Protein AF-A0A0P9CB38-F1 (afdb_monomer_lite)

Radius of gyration: 16.7 Å; chains: 1; bounding box: 49×26×46 Å

pLDDT: mean 72.48, std 15.86, range [33.25, 92.75]

Structure (mmCIF, N/CA/C/O backbone):
data_AF-A0A0P9CB38-F1
#
_entry.id   AF-A0A0P9CB38-F1
#
loop_
_atom_site.group_PDB
_atom_site.id
_atom_site.type_symbol
_atom_site.label_atom_id
_atom_site.label_alt_id
_atom_site.label_comp_id
_atom_site.label_asym_id
_atom_site.label_entity_id
_atom_site.label_seq_id
_atom_site.pdbx_PDB_ins_code
_atom_site.Cartn_x
_atom_site.Cartn_y
_atom_site.Cartn_z
_atom_site.occupancy
_atom_site.B_iso_or_equiv
_atom_site.auth_seq_id
_atom_site.auth_comp_id
_atom_site.auth_asym_id
_atom_site.auth_atom_id
_atom_site.pdbx_PDB_model_num
ATOM 1 N N . MET A 1 1 ? -15.852 4.712 2.516 1.00 64.75 1 MET A N 1
ATOM 2 C CA . MET A 1 1 ? -15.426 4.107 1.234 1.00 64.75 1 MET A CA 1
ATOM 3 C C . MET A 1 1 ? -14.976 2.666 1.472 1.00 64.75 1 MET A C 1
ATOM 5 O O . MET A 1 1 ? -14.376 2.408 2.510 1.00 64.75 1 MET A O 1
ATOM 9 N N . LYS A 1 2 ? -15.292 1.729 0.566 1.00 77.69 2 LYS A N 1
ATOM 10 C CA . LYS A 1 2 ? -14.732 0.362 0.583 1.00 77.69 2 LYS A CA 1
ATOM 11 C C . LYS A 1 2 ? -13.472 0.331 -0.304 1.00 77.69 2 LYS A C 1
ATOM 13 O O . LYS A 1 2 ? -13.544 0.898 -1.394 1.00 77.69 2 LYS A O 1
ATOM 18 N N . PRO A 1 3 ? -12.348 -0.274 0.127 1.00 80.88 3 PRO A N 1
ATOM 19 C CA . PRO A 1 3 ? -11.151 -0.389 -0.707 1.00 80.88 3 PRO A CA 1
ATOM 20 C C . PRO A 1 3 ? -11.385 -1.346 -1.886 1.00 80.88 3 PRO A C 1
ATOM 22 O O . PRO A 1 3 ? -12.086 -2.350 -1.747 1.00 80.88 3 PRO A O 1
ATOM 25 N N . SER A 1 4 ? -10.782 -1.059 -3.041 1.00 85.31 4 SER A N 1
ATOM 26 C CA . SER A 1 4 ? -10.756 -1.994 -4.171 1.00 85.31 4 SER A CA 1
ATOM 27 C C . SER A 1 4 ? -9.839 -3.185 -3.872 1.00 85.31 4 SER A C 1
ATOM 29 O O . SER A 1 4 ? -8.963 -3.114 -3.006 1.00 85.31 4 SER A O 1
ATOM 31 N N . LYS A 1 5 ? -9.993 -4.290 -4.613 1.00 82.06 5 LYS A N 1
ATOM 32 C CA . LYS A 1 5 ? -9.099 -5.451 -4.458 1.00 82.06 5 LYS A CA 1
ATOM 33 C C . LYS A 1 5 ? -7.628 -5.089 -4.729 1.00 82.06 5 LYS A C 1
ATOM 35 O O . LYS A 1 5 ? -6.753 -5.559 -4.011 1.00 82.06 5 LYS A O 1
ATOM 40 N N . VAL A 1 6 ? -7.367 -4.204 -5.696 1.00 82.38 6 VAL A N 1
ATOM 41 C CA . VAL A 1 6 ? -6.022 -3.670 -5.981 1.00 82.38 6 VAL A CA 1
ATOM 42 C C . VAL A 1 6 ? -5.458 -2.909 -4.781 1.00 82.38 6 VAL A C 1
ATOM 44 O O . VAL A 1 6 ? -4.311 -3.125 -4.400 1.00 82.38 6 VAL A O 1
ATOM 47 N N . GLN A 1 7 ? -6.262 -2.046 -4.154 1.00 86.56 7 GLN A N 1
ATOM 48 C CA . GLN A 1 7 ? -5.835 -1.284 -2.977 1.00 86.56 7 GLN A CA 1
ATOM 49 C C . GLN A 1 7 ? -5.555 -2.211 -1.797 1.00 86.56 7 GLN A C 1
ATOM 51 O O . GLN A 1 7 ? -4.521 -2.075 -1.154 1.00 86.56 7 GLN A O 1
ATOM 56 N N . LEU A 1 8 ? -6.423 -3.198 -1.551 1.00 86.94 8 LEU A N 1
ATOM 57 C CA . LEU A 1 8 ? -6.186 -4.216 -0.529 1.00 86.94 8 LEU A CA 1
ATOM 58 C C . LEU A 1 8 ? -4.874 -4.960 -0.783 1.00 86.94 8 LEU A C 1
ATOM 60 O O . LEU A 1 8 ? -4.065 -5.088 0.130 1.00 86.94 8 LEU A O 1
ATOM 64 N N . GLN A 1 9 ? -4.612 -5.390 -2.017 1.00 84.69 9 GLN A N 1
ATOM 65 C CA . GLN A 1 9 ? -3.362 -6.068 -2.346 1.00 84.69 9 GLN A CA 1
ATOM 66 C C . GLN A 1 9 ? -2.131 -5.176 -2.186 1.00 84.69 9 GLN A C 1
ATOM 68 O O . GLN A 1 9 ? -1.099 -5.654 -1.716 1.00 84.69 9 GLN A O 1
ATOM 73 N N . LEU A 1 10 ? -2.226 -3.889 -2.523 1.00 88.50 10 LEU A N 1
ATOM 74 C CA . LEU A 1 10 ? -1.160 -2.936 -2.235 1.00 88.50 10 LEU A CA 1
ATOM 75 C C . LEU A 1 10 ? -0.901 -2.848 -0.723 1.00 88.50 10 LEU A C 1
ATOM 77 O O . LEU A 1 10 ? 0.253 -2.933 -0.312 1.00 88.50 10 LEU A O 1
ATOM 81 N N . LEU A 1 11 ? -1.946 -2.756 0.108 1.00 89.38 11 LEU A N 1
ATOM 82 C CA . LEU A 1 11 ? -1.800 -2.739 1.570 1.00 89.38 11 LEU A CA 1
ATOM 83 C C . LEU A 1 11 ? -1.122 -4.014 2.095 1.00 89.38 11 LEU A C 1
ATOM 85 O O . LEU A 1 11 ? -0.237 -3.932 2.946 1.00 89.38 11 LEU A O 1
ATOM 89 N N . TRP A 1 12 ? -1.473 -5.180 1.549 1.00 88.06 12 TRP A N 1
ATOM 90 C CA . TRP A 1 12 ? -0.811 -6.446 1.877 1.00 88.06 12 TRP A CA 1
ATOM 91 C C . TRP A 1 12 ? 0.665 -6.456 1.471 1.00 88.06 12 TRP A C 1
ATOM 93 O O . TRP A 1 12 ? 1.513 -6.854 2.269 1.00 88.06 12 TRP A O 1
ATOM 103 N N . LYS A 1 13 ? 1.000 -5.982 0.263 1.00 87.88 13 LYS A N 1
ATOM 104 C CA . LYS A 1 13 ? 2.396 -5.886 -0.192 1.00 87.88 13 LYS A CA 1
ATOM 105 C C . LYS A 1 13 ? 3.217 -4.933 0.678 1.00 87.88 13 LYS A C 1
ATOM 107 O O . LYS A 1 13 ? 4.359 -5.251 0.997 1.00 87.88 13 LYS A O 1
ATOM 112 N N . VAL A 1 14 ? 2.642 -3.796 1.076 1.00 88.56 14 VAL A N 1
ATOM 113 C CA . VAL A 1 14 ? 3.288 -2.854 2.001 1.00 88.56 14 VAL A CA 1
ATOM 114 C C . VAL A 1 14 ? 3.523 -3.519 3.356 1.00 88.56 14 VAL A C 1
ATOM 116 O O . VAL A 1 14 ? 4.650 -3.503 3.834 1.00 88.56 14 VAL A O 1
ATOM 119 N N . SER A 1 15 ? 2.515 -4.195 3.919 1.00 87.06 15 SER A N 1
ATOM 120 C CA . SER A 1 15 ? 2.646 -4.933 5.185 1.00 87.06 15 SER A CA 1
ATOM 121 C C . SER A 1 15 ? 3.756 -5.989 5.149 1.00 87.06 15 SER A C 1
ATOM 123 O O . SER A 1 15 ? 4.537 -6.098 6.092 1.00 87.06 15 SER A O 1
ATOM 125 N N . ALA A 1 16 ? 3.851 -6.743 4.050 1.00 83.19 16 ALA A N 1
ATOM 126 C CA . ALA A 1 16 ? 4.855 -7.789 3.871 1.00 83.19 16 ALA A CA 1
ATOM 127 C C . ALA A 1 16 ? 6.285 -7.240 3.710 1.00 83.19 16 ALA A C 1
ATOM 129 O O . ALA A 1 16 ? 7.248 -7.939 4.016 1.00 83.19 16 ALA A O 1
ATOM 130 N N . ARG A 1 17 ? 6.438 -5.997 3.233 1.00 79.31 17 ARG A N 1
ATOM 131 C CA . ARG A 1 17 ? 7.740 -5.330 3.056 1.00 79.31 17 ARG A CA 1
ATOM 132 C C . ARG A 1 17 ? 8.259 -4.634 4.315 1.00 79.31 17 ARG A C 1
ATOM 134 O O . ARG A 1 17 ? 9.391 -4.156 4.301 1.00 79.31 17 ARG A O 1
ATOM 141 N N . GLY A 1 18 ? 7.466 -4.591 5.379 1.00 71.81 18 GLY A N 1
ATOM 142 C CA . GLY A 1 18 ? 7.847 -4.031 6.669 1.00 71.81 18 GLY A CA 1
ATOM 143 C C . GLY A 1 18 ? 6.679 -3.320 7.340 1.00 71.81 18 GLY A C 1
ATOM 144 O O . GLY A 1 18 ? 5.730 -2.872 6.698 1.00 71.81 18 GLY A O 1
ATOM 145 N N . ASN A 1 19 ? 6.738 -3.223 8.660 1.00 68.44 19 ASN A N 1
ATOM 146 C CA . ASN A 1 19 ? 5.717 -2.572 9.477 1.00 68.44 19 ASN A CA 1
ATOM 147 C C . ASN A 1 19 ? 6.399 -1.784 10.601 1.00 68.44 19 ASN A C 1
ATOM 149 O O . ASN A 1 19 ? 7.610 -1.605 10.596 1.00 68.44 19 ASN A O 1
ATOM 153 N N . THR A 1 20 ? 5.651 -1.286 11.575 1.00 58.44 20 THR A N 1
ATOM 154 C CA . THR A 1 20 ? 6.211 -0.550 12.720 1.00 58.44 20 THR A CA 1
ATOM 155 C C . THR A 1 20 ? 7.215 -1.375 13.537 1.00 58.44 20 THR A C 1
ATOM 157 O O . THR A 1 20 ? 8.057 -0.804 14.220 1.00 58.44 20 THR A O 1
ATOM 160 N N . SER A 1 21 ? 7.148 -2.706 13.453 1.00 56.72 21 SER A N 1
ATOM 161 C CA . SER A 1 21 ? 7.992 -3.655 14.186 1.00 56.72 21 SER A CA 1
ATOM 162 C C . SER A 1 21 ? 9.095 -4.298 13.330 1.00 56.72 21 SER A C 1
ATOM 164 O O . SER A 1 21 ? 9.927 -5.012 13.877 1.00 56.72 21 SER A O 1
ATOM 166 N N . ASN A 1 22 ? 9.121 -4.062 12.012 1.00 63.00 22 ASN A N 1
ATOM 167 C CA . ASN A 1 22 ? 10.063 -4.660 11.060 1.00 63.00 22 ASN A CA 1
ATOM 168 C C . ASN A 1 22 ? 10.682 -3.581 10.159 1.00 63.00 22 ASN A C 1
ATOM 170 O O . ASN A 1 22 ? 9.984 -2.648 9.764 1.00 63.00 22 ASN A O 1
ATOM 174 N N . PRO A 1 23 ? 11.955 -3.710 9.751 1.00 69.50 23 PRO A N 1
ATOM 175 C CA . PRO A 1 23 ? 12.577 -2.741 8.855 1.00 69.50 23 PRO A CA 1
ATOM 176 C C . PRO A 1 23 ? 11.773 -2.602 7.554 1.00 69.50 23 PRO A C 1
ATOM 178 O O . PRO A 1 23 ? 11.470 -3.593 6.887 1.00 69.50 23 PRO A O 1
ATOM 181 N N . VAL A 1 24 ? 11.410 -1.362 7.212 1.00 77.19 24 VAL A N 1
ATOM 182 C CA . VAL A 1 24 ? 10.671 -1.042 5.984 1.00 77.19 24 VAL A CA 1
ATOM 183 C C . VAL A 1 24 ? 11.633 -1.110 4.807 1.00 77.19 24 VAL A C 1
ATOM 185 O O . VAL A 1 24 ? 12.636 -0.398 4.790 1.00 77.19 24 VAL A O 1
ATOM 188 N N . ARG A 1 25 ? 11.336 -1.972 3.832 1.00 79.25 25 ARG A N 1
ATOM 189 C CA . ARG A 1 25 ? 12.164 -2.129 2.633 1.00 79.25 25 ARG A CA 1
ATOM 190 C C . ARG A 1 25 ? 11.810 -1.100 1.552 1.00 79.25 25 ARG A C 1
ATOM 192 O O . ARG A 1 25 ? 10.616 -0.884 1.307 1.00 79.25 25 ARG A O 1
ATOM 199 N N . PRO A 1 26 ? 12.816 -0.543 0.856 1.00 83.00 26 PRO A N 1
ATOM 200 C CA . PRO A 1 26 ? 12.595 0.412 -0.219 1.00 83.00 26 PRO A CA 1
ATOM 201 C C . PRO A 1 26 ? 11.894 -0.232 -1.411 1.00 83.00 26 PRO A C 1
ATOM 203 O O . PRO A 1 26 ? 12.044 -1.427 -1.692 1.00 83.00 26 PRO A O 1
ATOM 206 N N . TRP A 1 27 ? 11.092 0.566 -2.108 1.00 84.56 27 TRP A N 1
ATOM 207 C CA . TRP A 1 27 ? 10.441 0.186 -3.355 1.00 84.56 27 TRP A CA 1
ATOM 208 C C . TRP A 1 27 ? 11.265 0.654 -4.547 1.00 84.56 27 TRP A C 1
ATOM 210 O O . TRP A 1 27 ? 11.796 1.764 -4.550 1.00 84.56 27 TRP A O 1
ATOM 220 N N . SER A 1 28 ? 11.349 -0.183 -5.582 1.00 82.56 28 SER A N 1
ATOM 221 C CA . SER A 1 28 ? 11.968 0.247 -6.835 1.00 82.56 28 SER A CA 1
ATOM 222 C C . SER A 1 28 ? 11.106 1.315 -7.516 1.00 82.56 28 SER A C 1
ATOM 224 O O . SER A 1 28 ? 9.875 1.285 -7.427 1.00 82.56 28 SER A O 1
ATOM 226 N N . GLN A 1 29 ? 11.740 2.230 -8.253 1.00 79.38 29 GLN A N 1
ATOM 227 C CA . GLN A 1 29 ? 11.022 3.265 -9.006 1.00 79.38 29 GLN A CA 1
ATOM 228 C C . GLN A 1 29 ? 9.996 2.662 -9.975 1.00 79.38 29 GLN A C 1
ATOM 230 O O . GLN A 1 29 ? 8.863 3.127 -10.040 1.00 79.38 29 GLN A O 1
ATOM 235 N N . SER A 1 30 ? 10.323 1.553 -10.645 1.00 81.31 30 SER A N 1
ATOM 236 C CA . SER A 1 30 ? 9.382 0.858 -11.533 1.00 81.31 30 SER A CA 1
ATOM 237 C C . SER A 1 30 ? 8.139 0.333 -10.805 1.00 81.31 30 SER A C 1
ATOM 239 O O . SER A 1 30 ? 7.036 0.391 -11.350 1.00 81.31 30 SER A O 1
ATOM 241 N N . GLU A 1 31 ? 8.278 -0.174 -9.576 1.00 81.75 31 GLU A N 1
ATOM 242 C CA . GLU A 1 31 ? 7.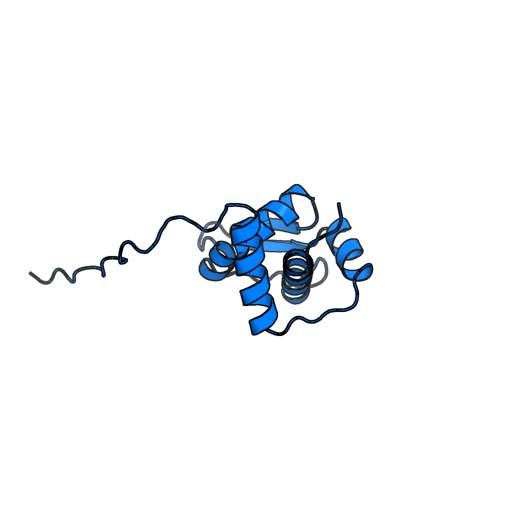130 -0.603 -8.772 1.00 81.75 31 GLU A CA 1
ATOM 243 C C . GLU A 1 31 ? 6.267 0.586 -8.348 1.00 81.75 31 GLU A C 1
ATOM 245 O O . GLU A 1 31 ? 5.040 0.534 -8.486 1.00 81.75 31 GLU A O 1
ATOM 250 N N . LEU A 1 32 ? 6.903 1.665 -7.881 1.00 83.12 32 LEU A N 1
ATOM 251 C CA . LEU A 1 32 ? 6.222 2.900 -7.498 1.00 83.12 32 LEU A CA 1
ATOM 252 C C . LEU A 1 32 ? 5.450 3.494 -8.678 1.00 83.12 32 LEU A C 1
ATOM 254 O O . LEU A 1 32 ? 4.287 3.851 -8.508 1.00 83.12 32 LEU A O 1
ATOM 258 N N . SER A 1 33 ? 6.033 3.529 -9.879 1.00 81.62 33 SER A N 1
ATOM 259 C CA . SER A 1 33 ? 5.360 4.014 -11.090 1.00 81.62 33 SER A CA 1
ATOM 260 C C . SER A 1 33 ? 4.144 3.161 -11.453 1.00 81.62 33 SER A C 1
ATOM 262 O O . SER A 1 33 ? 3.053 3.710 -11.627 1.00 81.62 33 SER A O 1
ATOM 264 N N . ARG A 1 34 ? 4.286 1.824 -11.490 1.00 80.56 34 ARG A N 1
ATOM 265 C CA . ARG A 1 34 ? 3.187 0.897 -11.840 1.00 80.56 34 ARG A CA 1
ATOM 266 C C . ARG A 1 34 ? 1.997 0.993 -10.887 1.00 80.56 34 ARG A C 1
ATOM 268 O O . ARG A 1 34 ? 0.862 0.781 -11.296 1.00 80.56 34 ARG A O 1
ATOM 275 N N . MET A 1 35 ? 2.238 1.299 -9.612 1.00 84.75 35 MET A N 1
ATOM 276 C CA . MET A 1 35 ? 1.187 1.371 -8.588 1.00 84.75 35 MET A CA 1
ATOM 277 C C . MET A 1 35 ? 0.895 2.800 -8.124 1.00 84.75 35 MET A C 1
ATOM 279 O O . MET A 1 35 ? 0.115 2.977 -7.189 1.00 84.75 35 MET A O 1
ATOM 283 N N . SER A 1 36 ? 1.475 3.809 -8.778 1.00 85.00 36 SER A N 1
ATOM 284 C CA . SER A 1 36 ? 1.489 5.219 -8.355 1.00 85.00 36 SER A CA 1
ATOM 285 C C . SER A 1 36 ? 0.111 5.739 -7.957 1.00 85.00 36 SER A C 1
ATOM 287 O O . SER A 1 36 ? -0.043 6.377 -6.916 1.00 85.00 36 SER A O 1
ATOM 289 N N . ARG A 1 37 ? -0.916 5.386 -8.730 1.00 83.88 37 ARG A N 1
ATOM 290 C CA . ARG A 1 37 ? -2.303 5.808 -8.496 1.00 83.88 37 ARG A CA 1
ATOM 291 C C . ARG A 1 37 ? -2.954 5.105 -7.316 1.00 83.88 37 ARG A C 1
ATOM 293 O O . ARG A 1 37 ? -3.613 5.745 -6.504 1.00 83.88 37 ARG A O 1
ATOM 300 N N . SER A 1 38 ? -2.733 3.801 -7.181 1.00 86.56 38 SER A N 1
ATOM 301 C CA . SER A 1 38 ? -3.212 3.046 -6.020 1.00 86.56 38 SER A CA 1
ATOM 302 C C . SER A 1 38 ? -2.520 3.516 -4.744 1.00 86.56 38 SER A C 1
ATOM 304 O O . SER A 1 38 ? -3.177 3.657 -3.716 1.00 86.56 38 SER A O 1
ATOM 306 N N . ILE A 1 39 ? -1.226 3.845 -4.825 1.00 88.81 39 ILE A N 1
ATOM 307 C CA . ILE A 1 39 ? -0.481 4.464 -3.728 1.00 88.81 39 ILE A CA 1
ATOM 308 C C . ILE A 1 39 ? -1.083 5.833 -3.402 1.00 88.81 39 ILE A C 1
ATOM 310 O O . ILE A 1 39 ? -1.373 6.088 -2.239 1.00 88.81 39 ILE A O 1
ATOM 314 N N . ALA A 1 40 ? -1.342 6.688 -4.395 1.00 87.75 40 ALA A N 1
ATOM 315 C CA . ALA A 1 40 ? -1.947 8.002 -4.175 1.00 87.75 40 ALA A CA 1
ATOM 316 C C . ALA A 1 40 ? -3.312 7.908 -3.474 1.00 87.75 40 ALA A C 1
ATOM 318 O O . ALA A 1 40 ? -3.556 8.640 -2.516 1.00 87.75 40 ALA A O 1
ATOM 319 N N . VAL A 1 41 ? -4.175 6.971 -3.884 1.00 88.94 41 VAL A N 1
ATOM 320 C CA . VAL A 1 41 ? -5.456 6.739 -3.202 1.00 88.94 41 VAL A CA 1
ATOM 321 C C . VAL A 1 41 ? -5.231 6.246 -1.775 1.00 88.94 41 VAL A C 1
ATOM 323 O O . VAL A 1 41 ? -5.798 6.815 -0.849 1.00 88.94 41 VAL A O 1
ATOM 326 N N . CYS A 1 42 ? -4.380 5.242 -1.560 1.00 89.06 42 CYS A N 1
ATOM 327 C CA . CYS A 1 42 ? -4.121 4.727 -0.215 1.00 89.06 42 CYS A CA 1
ATOM 328 C C . CYS A 1 42 ? -3.482 5.769 0.720 1.00 89.06 42 CYS A C 1
ATOM 330 O O . CYS A 1 42 ? -3.767 5.751 1.916 1.00 89.06 42 CYS A O 1
ATOM 332 N N . VAL A 1 43 ? -2.655 6.679 0.197 1.00 90.81 43 VAL A N 1
ATOM 333 C CA . VAL A 1 43 ? -2.080 7.805 0.950 1.00 90.81 43 VAL A CA 1
ATOM 334 C C . VAL A 1 43 ? -3.157 8.835 1.279 1.00 90.81 43 VAL A C 1
ATOM 336 O O . VAL A 1 43 ? -3.306 9.208 2.438 1.00 90.81 43 VAL A O 1
ATOM 339 N N . ARG A 1 44 ? -3.975 9.236 0.297 1.00 89.50 44 ARG A N 1
ATOM 340 C CA . ARG A 1 44 ? -5.087 10.180 0.501 1.00 89.50 44 ARG A CA 1
ATOM 341 C C . ARG A 1 44 ? -6.099 9.668 1.526 1.00 89.50 44 ARG A C 1
ATOM 343 O O . ARG A 1 44 ? -6.579 10.427 2.358 1.00 89.50 44 ARG A O 1
ATOM 350 N N . GLU A 1 45 ? -6.401 8.372 1.495 1.00 89.50 45 GLU A N 1
ATOM 351 C CA . GLU A 1 45 ? -7.290 7.725 2.465 1.00 89.50 45 GLU A CA 1
ATOM 352 C C . GLU A 1 45 ? -6.619 7.486 3.834 1.00 89.50 45 GLU A C 1
ATOM 354 O O . GLU A 1 45 ? -7.276 7.024 4.777 1.00 89.50 45 GLU A O 1
ATOM 359 N N . GLY A 1 46 ? -5.325 7.791 3.971 1.00 91.88 46 GLY A N 1
ATOM 360 C CA . GLY A 1 46 ? -4.553 7.645 5.202 1.00 91.88 46 GLY A CA 1
ATOM 361 C C . GLY A 1 46 ? -4.301 6.193 5.601 1.00 91.88 46 GLY A C 1
ATOM 362 O O . GLY A 1 46 ? -4.214 5.897 6.791 1.00 91.88 46 GLY A O 1
ATOM 363 N N . TRP A 1 47 ? -4.259 5.262 4.646 1.00 92.75 47 TRP A N 1
ATOM 364 C CA . TRP A 1 47 ? -3.948 3.846 4.885 1.00 92.75 47 TRP A CA 1
ATOM 365 C C . TRP A 1 47 ? -2.448 3.549 4.794 1.00 92.75 47 TRP A C 1
ATOM 367 O O . TRP A 1 47 ? -1.970 2.634 5.462 1.00 92.75 47 TRP A O 1
ATOM 377 N N . ILE A 1 48 ? -1.719 4.318 3.984 1.00 92.12 48 ILE A N 1
ATOM 378 C CA . ILE A 1 48 ? -0.265 4.233 3.811 1.00 92.12 48 ILE A CA 1
ATOM 379 C C . ILE A 1 48 ? 0.346 5.618 4.037 1.00 92.12 48 ILE A C 1
ATOM 381 O O . ILE A 1 48 ? -0.264 6.623 3.681 1.00 92.12 48 ILE A O 1
ATOM 385 N N . GLU A 1 49 ? 1.561 5.656 4.570 1.00 90.25 49 GLU A N 1
ATOM 386 C CA . GLU A 1 49 ? 2.439 6.827 4.588 1.00 90.25 49 GLU A CA 1
ATOM 387 C C . GLU A 1 49 ? 3.714 6.572 3.763 1.00 90.25 49 GLU A C 1
ATOM 389 O O . GLU A 1 49 ? 4.190 5.434 3.673 1.00 90.25 49 GLU A O 1
ATOM 394 N N . ARG A 1 50 ? 4.240 7.632 3.135 1.00 88.06 50 ARG A N 1
ATOM 395 C CA . ARG A 1 50 ? 5.511 7.618 2.393 1.00 88.06 50 ARG A CA 1
ATOM 396 C C . ARG A 1 50 ? 6.632 8.048 3.338 1.00 88.06 50 ARG A C 1
ATOM 398 O O . ARG A 1 50 ? 6.501 9.061 4.018 1.00 88.06 50 ARG A O 1
ATOM 405 N N . ILE A 1 51 ? 7.709 7.275 3.384 1.00 84.38 51 ILE A N 1
ATOM 406 C CA . ILE A 1 51 ? 8.888 7.511 4.219 1.00 84.38 51 ILE A CA 1
ATOM 407 C C . ILE A 1 51 ? 10.080 7.688 3.281 1.00 84.38 51 ILE A C 1
ATOM 409 O O . ILE A 1 51 ? 10.400 6.790 2.504 1.00 84.38 51 ILE A O 1
ATOM 413 N N . GLU A 1 52 ? 10.749 8.833 3.360 1.00 69.56 52 GLU A N 1
ATOM 414 C CA . GLU A 1 52 ? 12.002 9.061 2.639 1.00 69.56 52 GLU A CA 1
ATOM 415 C C . GLU A 1 52 ? 13.153 8.399 3.404 1.00 69.56 52 GLU A C 1
ATOM 417 O O . GLU A 1 52 ? 13.400 8.746 4.560 1.00 69.56 52 GLU A O 1
ATOM 422 N N . THR A 1 53 ? 13.853 7.433 2.797 1.00 63.03 53 THR A N 1
ATOM 423 C CA . THR A 1 53 ? 14.898 6.675 3.514 1.00 63.03 53 THR A CA 1
ATOM 424 C C . THR A 1 53 ? 16.326 7.158 3.308 1.00 63.03 53 THR A C 1
ATOM 426 O O . THR A 1 53 ? 17.185 6.785 4.096 1.00 63.03 53 THR A O 1
ATOM 429 N N . SER A 1 54 ? 16.610 8.022 2.334 1.00 57.28 54 SER A N 1
ATOM 430 C CA . SER A 1 54 ? 17.862 8.793 2.249 1.00 57.28 54 SER A CA 1
ATOM 431 C C . SER A 1 54 ? 17.855 9.649 0.984 1.00 57.28 54 SER A C 1
ATOM 433 O O . SER A 1 54 ? 17.451 9.188 -0.085 1.00 57.28 54 SER A O 1
ATOM 435 N N . LYS A 1 55 ? 18.384 10.876 1.075 1.00 54.88 55 LYS A N 1
ATOM 436 C CA . LYS A 1 55 ? 18.548 11.790 -0.070 1.00 54.88 55 LYS A CA 1
ATOM 437 C C . LYS A 1 55 ? 19.459 11.228 -1.170 1.00 54.88 55 LYS A C 1
ATOM 439 O O . LYS A 1 55 ? 19.348 11.660 -2.313 1.00 54.88 55 LYS A O 1
ATOM 444 N N . ALA A 1 56 ? 20.346 10.285 -0.842 1.00 55.78 56 ALA A N 1
ATOM 445 C CA . ALA A 1 56 ? 21.394 9.816 -1.748 1.00 55.78 56 ALA A CA 1
ATOM 446 C C . ALA A 1 56 ? 20.895 8.855 -2.842 1.00 55.78 56 ALA A C 1
ATOM 448 O O . ALA A 1 56 ? 21.459 8.840 -3.932 1.00 55.78 56 ALA A O 1
ATOM 449 N N . HIS A 1 57 ? 19.834 8.081 -2.583 1.00 54.34 57 HIS A N 1
ATOM 450 C CA . HIS A 1 57 ? 19.415 6.999 -3.487 1.00 54.34 57 HIS A CA 1
ATOM 451 C C . HIS A 1 57 ? 17.980 7.123 -4.019 1.00 54.34 57 HIS A C 1
ATOM 453 O O . HIS A 1 57 ? 17.548 6.265 -4.783 1.00 54.34 57 HIS A O 1
ATOM 459 N N . LYS A 1 58 ? 17.247 8.203 -3.681 1.00 60.41 58 LYS A N 1
ATOM 460 C CA . LYS A 1 58 ? 15.824 8.397 -4.055 1.00 60.41 58 LYS A CA 1
ATOM 461 C C . LYS A 1 58 ? 14.981 7.135 -3.821 1.00 60.41 58 LYS A C 1
ATOM 463 O O . LYS A 1 58 ? 14.096 6.796 -4.612 1.00 60.41 58 LYS A O 1
ATOM 468 N N . GLU A 1 59 ? 15.298 6.419 -2.751 1.00 68.19 59 GLU A N 1
ATOM 469 C CA . GLU A 1 59 ? 14.567 5.231 -2.354 1.00 68.19 59 GLU A CA 1
ATOM 470 C C . GLU A 1 59 ? 13.347 5.666 -1.555 1.00 68.19 59 GLU A C 1
ATOM 472 O O . GLU A 1 59 ? 13.458 6.408 -0.576 1.00 68.19 59 GLU A O 1
ATOM 477 N N . GLU A 1 60 ? 12.175 5.231 -2.011 1.00 77.38 60 GLU A N 1
ATOM 478 C CA . GLU A 1 60 ? 10.922 5.524 -1.337 1.00 77.38 60 GLU A CA 1
ATOM 479 C C . GLU A 1 60 ? 10.439 4.289 -0.584 1.00 77.38 60 GLU A C 1
ATOM 481 O O . GLU A 1 60 ? 10.282 3.199 -1.148 1.00 77.38 60 GLU A O 1
ATOM 486 N N . CYS A 1 61 ? 10.179 4.466 0.704 1.00 85.50 61 CYS A N 1
ATOM 487 C CA . CYS A 1 61 ? 9.595 3.445 1.551 1.00 85.50 61 CYS A CA 1
ATOM 488 C C . CYS A 1 61 ? 8.114 3.738 1.773 1.00 85.50 61 CYS A C 1
ATOM 490 O O . CYS A 1 61 ? 7.707 4.878 1.976 1.00 85.50 61 CYS A O 1
ATOM 492 N N . LEU A 1 62 ? 7.296 2.689 1.781 1.00 88.75 62 LEU A N 1
ATOM 493 C CA . LEU A 1 62 ? 5.879 2.783 2.121 1.00 88.75 62 LEU A CA 1
ATOM 494 C C . LEU A 1 62 ? 5.646 2.036 3.428 1.00 88.75 62 LEU A C 1
ATOM 496 O O . LEU A 1 62 ? 6.141 0.919 3.586 1.00 88.75 62 LEU A O 1
ATOM 500 N N . ARG A 1 63 ? 4.862 2.617 4.336 1.00 89.00 63 ARG A N 1
ATOM 501 C CA . ARG A 1 63 ? 4.463 1.975 5.595 1.00 89.00 63 ARG A CA 1
ATOM 502 C C . ARG A 1 63 ? 2.952 2.038 5.775 1.00 89.00 63 ARG A C 1
ATOM 504 O O . ARG A 1 63 ? 2.312 3.005 5.376 1.00 89.00 63 ARG A O 1
ATOM 511 N N . LEU A 1 64 ? 2.371 0.999 6.376 1.00 89.75 64 LEU A N 1
ATOM 512 C CA . LEU A 1 64 ? 0.974 1.043 6.803 1.00 89.75 64 LEU A CA 1
ATOM 513 C C . LEU A 1 64 ? 0.801 1.966 8.008 1.00 89.75 64 LEU A C 1
ATOM 515 O O . LEU A 1 64 ? 1.545 1.879 8.979 1.00 89.75 64 LEU A O 1
ATOM 519 N N . THR A 1 65 ? -0.249 2.778 7.985 1.00 90.06 65 THR A N 1
ATOM 520 C CA . THR A 1 65 ? -0.723 3.461 9.193 1.00 90.06 65 THR A CA 1
ATOM 521 C C . THR A 1 65 ? -1.551 2.496 10.049 1.00 90.06 65 THR A C 1
ATOM 523 O O . THR A 1 65 ? -2.038 1.469 9.563 1.00 90.06 65 THR A O 1
ATOM 526 N N . THR A 1 66 ? -1.866 2.874 11.291 1.00 89.25 66 THR A N 1
ATOM 527 C CA . THR A 1 66 ? -2.833 2.147 12.140 1.00 89.25 66 THR A CA 1
ATOM 528 C C . THR A 1 66 ? -4.180 1.920 11.437 1.00 89.25 66 THR A C 1
ATOM 530 O O . THR A 1 66 ? -4.858 0.912 11.653 1.00 89.25 66 THR A O 1
ATOM 533 N N . LYS A 1 67 ? -4.598 2.856 10.573 1.00 90.25 67 LYS A N 1
ATOM 534 C CA . LYS A 1 67 ? -5.827 2.736 9.778 1.00 90.25 67 LYS A CA 1
ATOM 535 C C . LYS A 1 67 ? -5.670 1.693 8.667 1.00 90.25 67 LYS A C 1
ATOM 537 O O . LYS A 1 67 ? -6.593 0.906 8.461 1.00 90.25 67 LYS A O 1
ATOM 542 N N . GLY A 1 68 ? -4.518 1.658 7.994 1.00 90.25 68 GLY A N 1
ATOM 543 C CA . GLY A 1 68 ? -4.182 0.643 6.991 1.00 90.25 68 GLY A CA 1
ATOM 544 C C . GLY A 1 68 ? -4.120 -0.769 7.572 1.00 90.25 68 GLY A C 1
ATOM 545 O O . GLY A 1 68 ? -4.702 -1.691 7.004 1.00 90.25 68 GLY A O 1
ATOM 546 N N . GLU A 1 69 ? -3.526 -0.931 8.755 1.00 87.94 69 GLU A N 1
ATOM 547 C CA . GLU A 1 69 ? -3.491 -2.217 9.466 1.00 87.94 69 GLU A CA 1
ATOM 548 C C . GLU A 1 69 ? -4.892 -2.725 9.830 1.00 87.94 69 GLU A C 1
ATOM 550 O O . GLU A 1 69 ? -5.226 -3.895 9.630 1.00 87.94 69 GLU A O 1
ATOM 555 N N . LYS A 1 70 ? -5.764 -1.840 10.328 1.00 88.56 70 LYS A N 1
ATOM 556 C CA . LYS A 1 70 ? -7.172 -2.189 10.571 1.00 88.56 70 LYS A CA 1
ATOM 557 C C . LYS A 1 70 ? -7.891 -2.561 9.275 1.00 88.56 70 LYS A C 1
ATOM 559 O O . LYS A 1 70 ? -8.787 -3.402 9.309 1.00 88.56 70 LYS A O 1
ATOM 564 N N . MET A 1 71 ? -7.514 -1.953 8.150 1.00 87.88 71 MET A N 1
ATOM 565 C CA . MET A 1 71 ? -8.111 -2.250 6.851 1.00 87.88 71 MET A CA 1
ATOM 566 C C . MET A 1 71 ? -7.788 -3.678 6.406 1.00 87.88 71 MET A C 1
ATOM 568 O O . MET A 1 71 ? -8.713 -4.427 6.118 1.00 87.88 71 MET A O 1
ATOM 572 N N . ILE A 1 72 ? -6.522 -4.101 6.435 1.00 84.56 72 ILE A N 1
ATOM 573 C CA . ILE A 1 72 ? -6.148 -5.475 6.049 1.00 84.56 72 ILE A CA 1
ATOM 574 C C . ILE A 1 72 ? -6.785 -6.532 6.967 1.00 84.56 72 ILE A C 1
ATOM 576 O O . ILE A 1 72 ? -7.268 -7.551 6.483 1.00 84.56 72 ILE A O 1
ATOM 580 N N . ARG A 1 73 ? -6.913 -6.259 8.276 1.00 83.12 73 ARG A N 1
ATOM 581 C CA . ARG A 1 73 ? -7.577 -7.172 9.228 1.00 83.12 73 ARG A CA 1
ATOM 582 C C . ARG A 1 73 ? -9.076 -7.341 8.959 1.00 83.12 73 ARG A C 1
ATOM 584 O O . ARG A 1 73 ? -9.628 -8.394 9.253 1.00 83.12 73 ARG A O 1
ATOM 591 N N . ARG A 1 74 ? -9.741 -6.314 8.415 1.00 83.75 74 ARG A N 1
ATOM 592 C CA . ARG A 1 74 ? -11.170 -6.360 8.046 1.00 83.75 74 ARG A CA 1
ATOM 593 C C . ARG A 1 74 ? -11.435 -7.120 6.746 1.00 83.75 74 ARG A C 1
ATOM 595 O O . ARG A 1 74 ? -12.573 -7.514 6.515 1.00 83.75 74 ARG A O 1
ATOM 602 N N . TYR A 1 75 ? -10.411 -7.323 5.918 1.00 82.00 75 TYR A N 1
ATOM 603 C CA . TYR A 1 75 ? -10.496 -8.047 4.648 1.00 82.00 75 TYR A CA 1
ATOM 604 C C . TYR A 1 75 ? -9.411 -9.137 4.596 1.00 82.00 75 TYR A C 1
ATOM 606 O O . TYR A 1 75 ? -8.494 -9.041 3.778 1.00 82.00 75 TYR A O 1
ATOM 614 N N . PRO A 1 76 ? -9.494 -10.154 5.483 1.00 65.56 76 PRO A N 1
ATOM 615 C CA . PRO A 1 76 ? -8.428 -11.134 5.704 1.00 65.56 76 PRO A CA 1
ATOM 616 C C . PRO A 1 76 ? -8.188 -12.064 4.512 1.00 65.56 76 PRO A C 1
ATOM 6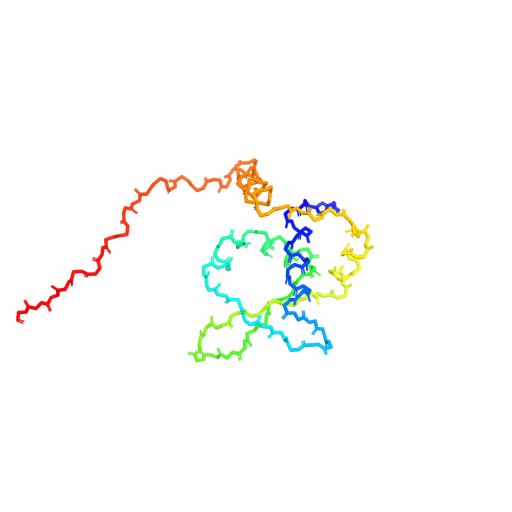18 O O . PRO A 1 76 ? -7.154 -12.724 4.469 1.00 65.56 76 PRO A O 1
ATOM 621 N N . ASP A 1 77 ? -9.114 -12.112 3.549 1.00 66.12 77 ASP A N 1
ATOM 622 C CA . ASP A 1 77 ? -9.052 -13.079 2.464 1.00 66.12 77 ASP A CA 1
ATOM 623 C C . ASP A 1 77 ? -9.370 -12.485 1.088 1.00 66.12 77 ASP A C 1
ATOM 625 O O . ASP A 1 77 ? -10.396 -11.820 0.894 1.00 66.12 77 ASP A O 1
ATOM 629 N N . ARG A 1 78 ? -8.431 -12.748 0.170 1.00 56.41 78 ARG A N 1
ATOM 630 C CA . ARG A 1 78 ? -8.477 -12.798 -1.304 1.00 56.41 78 ARG A CA 1
ATOM 631 C C . ARG A 1 78 ? -7.058 -12.563 -1.817 1.00 56.41 78 ARG A C 1
ATOM 633 O O . ARG A 1 78 ? -6.732 -11.488 -2.323 1.00 56.41 78 ARG A O 1
ATOM 640 N N . ARG A 1 79 ? -6.195 -13.572 -1.657 1.00 60.28 79 ARG A N 1
ATOM 641 C CA . ARG A 1 79 ? -4.931 -13.625 -2.401 1.00 60.28 79 ARG A CA 1
ATOM 642 C C . ARG A 1 79 ? -5.282 -13.624 -3.885 1.00 60.28 79 ARG A C 1
ATOM 644 O O . ARG A 1 79 ? -5.827 -14.598 -4.384 1.00 60.28 79 ARG A O 1
ATOM 651 N N . LEU A 1 80 ? -5.015 -12.517 -4.561 1.00 56.06 80 LEU A N 1
ATOM 652 C CA . LEU A 1 80 ? -5.045 -12.475 -6.014 1.00 56.06 80 LEU A CA 1
ATOM 653 C C . LEU A 1 80 ? -3.765 -13.136 -6.516 1.00 56.06 80 LEU A C 1
ATOM 655 O O . LEU A 1 80 ? -2.670 -12.826 -6.029 1.00 56.06 80 LEU A O 1
ATOM 659 N N . SER A 1 81 ? -3.894 -14.018 -7.501 1.00 65.62 81 SER A N 1
ATOM 660 C CA . SER A 1 81 ? -2.748 -14.416 -8.309 1.00 65.62 81 SER A CA 1
ATOM 661 C C . SER A 1 81 ? -2.113 -13.182 -8.965 1.00 65.62 81 SER A C 1
ATOM 663 O O . SER A 1 81 ? -2.733 -12.122 -9.102 1.00 65.62 81 SER A O 1
ATOM 665 N N . PHE A 1 82 ? -0.846 -13.298 -9.367 1.00 60.06 82 PHE A N 1
ATOM 666 C CA . PHE A 1 82 ? -0.147 -12.209 -10.052 1.00 60.06 82 PHE A CA 1
ATOM 667 C C . PHE A 1 82 ? -0.910 -11.730 -11.300 1.00 60.06 82 PHE A C 1
ATOM 669 O O . PHE A 1 82 ? -1.023 -10.527 -11.522 1.00 60.06 82 PHE A O 1
ATOM 676 N N . GLN A 1 83 ? -1.485 -12.662 -12.064 1.00 67.06 83 GLN A N 1
ATOM 677 C CA . GLN A 1 83 ? -2.268 -12.369 -13.262 1.00 67.06 83 GLN A CA 1
ATOM 678 C C . GLN A 1 83 ? -3.574 -11.637 -12.928 1.00 67.06 83 GLN A C 1
ATOM 680 O O . GLN A 1 83 ? -3.856 -10.598 -13.520 1.00 67.06 83 GLN A O 1
ATOM 685 N N . GLU A 1 84 ? -4.321 -12.108 -11.924 1.00 65.12 84 GLU A N 1
ATOM 686 C CA . GLU A 1 84 ? -5.545 -11.433 -11.479 1.00 65.12 84 GLU A CA 1
ATOM 687 C C . GLU A 1 84 ? -5.263 -10.027 -10.945 1.00 65.12 84 GLU A C 1
ATOM 689 O O . GLU A 1 84 ? -6.064 -9.123 -11.157 1.00 65.12 84 GLU A O 1
ATOM 694 N N . TYR A 1 85 ? -4.133 -9.812 -10.267 1.00 70.00 85 TYR A N 1
ATOM 695 C CA . TYR A 1 85 ? -3.757 -8.476 -9.809 1.00 70.00 85 TYR A CA 1
ATOM 696 C C . TYR A 1 85 ? -3.462 -7.530 -10.965 1.00 70.00 85 TYR A C 1
ATOM 698 O O . TYR A 1 85 ? -3.961 -6.408 -10.956 1.00 70.00 85 TYR A O 1
ATOM 706 N N . SER A 1 86 ? -2.649 -7.968 -11.930 1.00 65.12 86 SER A N 1
ATOM 707 C CA . SER A 1 86 ? -2.265 -7.150 -13.082 1.00 65.12 86 SER A CA 1
ATOM 708 C C . SER A 1 86 ? -3.485 -6.767 -13.914 1.00 65.12 86 SER A C 1
ATOM 710 O O . SER A 1 86 ? -3.665 -5.594 -14.220 1.00 65.12 86 SER A O 1
ATOM 712 N N . GLN A 1 87 ? -4.387 -7.717 -14.164 1.00 71.12 87 GLN A N 1
ATOM 713 C CA . GLN A 1 87 ? -5.608 -7.454 -14.919 1.00 71.12 87 GLN A CA 1
ATOM 714 C C . GLN A 1 87 ? -6.566 -6.528 -14.162 1.00 71.12 87 GLN A C 1
ATOM 716 O O . GLN A 1 87 ? -7.107 -5.583 -14.723 1.00 71.12 87 GLN A O 1
ATOM 721 N N . LEU A 1 88 ? -6.716 -6.725 -12.850 1.00 72.12 88 LEU A N 1
ATOM 722 C CA . LEU A 1 88 ? -7.582 -5.868 -12.042 1.00 72.12 88 LEU A CA 1
ATOM 723 C C . LEU A 1 88 ? -6.993 -4.464 -11.854 1.00 72.12 88 LEU A C 1
ATOM 725 O O . LEU A 1 88 ? -7.750 -3.505 -11.702 1.00 72.12 88 LEU A O 1
ATOM 729 N N . LEU A 1 89 ? -5.662 -4.331 -11.874 1.00 65.38 89 LEU A N 1
ATOM 730 C CA . LEU A 1 89 ? -4.973 -3.046 -11.946 1.00 65.38 89 LEU A CA 1
ATOM 731 C C . LEU A 1 89 ? -5.345 -2.353 -13.259 1.00 65.38 89 LEU A C 1
ATOM 733 O O . LEU A 1 89 ? -5.912 -1.269 -13.203 1.00 65.38 89 LEU A O 1
ATOM 737 N N . GLU A 1 90 ? -5.115 -2.992 -14.405 1.00 70.19 90 GLU A N 1
ATOM 738 C CA . GLU A 1 90 ? -5.417 -2.444 -15.735 1.00 70.19 90 GLU A CA 1
ATOM 739 C C . GLU A 1 90 ? -6.891 -2.040 -15.892 1.00 70.19 90 GLU A C 1
ATOM 741 O O . GLU A 1 90 ? -7.166 -0.896 -16.256 1.00 70.19 90 GLU A O 1
ATOM 746 N N . ASP A 1 91 ? -7.831 -2.901 -15.497 1.00 72.00 91 ASP A N 1
ATOM 747 C CA . ASP A 1 91 ? -9.273 -2.620 -15.528 1.00 72.00 91 ASP A CA 1
ATOM 748 C C . ASP A 1 91 ? -9.660 -1.439 -14.628 1.00 72.00 91 ASP A C 1
ATOM 750 O O . ASP A 1 91 ? -10.542 -0.639 -14.951 1.00 72.00 91 ASP A O 1
ATOM 754 N N . THR A 1 92 ? -9.022 -1.318 -13.459 1.00 65.44 92 THR A N 1
ATOM 755 C CA . THR A 1 92 ? -9.275 -0.196 -12.545 1.00 65.44 92 THR A CA 1
ATOM 756 C C . THR A 1 92 ? -8.732 1.105 -13.132 1.00 65.44 92 THR A C 1
ATOM 758 O O . THR A 1 92 ? -9.368 2.148 -12.989 1.00 65.44 92 THR A O 1
ATOM 761 N N . LEU A 1 93 ? -7.574 1.057 -13.799 1.00 63.66 93 LEU A N 1
ATOM 762 C CA . LEU A 1 93 ? -7.000 2.215 -14.486 1.00 63.66 93 LEU A CA 1
ATOM 763 C C . LEU A 1 93 ? -7.890 2.643 -15.662 1.00 63.66 93 LEU A C 1
ATOM 765 O O . LEU A 1 93 ? -8.142 3.835 -15.811 1.00 63.66 93 LEU A O 1
ATOM 769 N N . GLU A 1 94 ? -8.421 1.692 -16.430 1.00 72.31 94 GLU A N 1
ATOM 770 C CA . GLU A 1 94 ? -9.350 1.946 -17.535 1.00 72.31 94 GLU A CA 1
ATOM 771 C C . GLU A 1 94 ? -10.669 2.562 -17.055 1.00 72.31 94 GLU A C 1
ATOM 773 O O . GLU A 1 94 ? -11.064 3.625 -17.528 1.00 72.31 94 GLU A O 1
ATOM 778 N N . ARG A 1 95 ? -11.319 1.964 -16.047 1.00 66.81 95 ARG A N 1
ATOM 779 C CA . ARG A 1 95 ? -12.599 2.460 -15.506 1.00 66.81 95 ARG A CA 1
ATOM 780 C C . ARG A 1 95 ? -12.520 3.847 -14.887 1.00 66.81 95 ARG A C 1
ATOM 782 O O . ARG A 1 95 ? -13.518 4.559 -14.868 1.00 66.81 95 ARG A O 1
ATOM 789 N N . LEU A 1 96 ? -11.368 4.214 -14.338 1.00 61.47 96 LEU A N 1
ATOM 790 C CA . LEU A 1 96 ? -11.163 5.547 -13.781 1.00 61.47 96 LEU A CA 1
ATOM 791 C C . LEU A 1 96 ? -10.859 6.596 -14.864 1.00 61.47 96 LE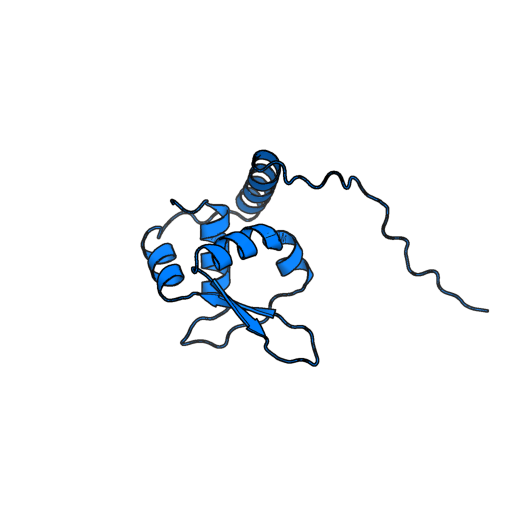U A C 1
ATOM 793 O O . LEU A 1 96 ? -10.654 7.753 -14.513 1.00 61.47 96 LEU A O 1
ATOM 797 N N . GLY A 1 97 ? -10.837 6.216 -16.150 1.00 63.41 97 GLY A N 1
ATOM 798 C CA . GLY A 1 97 ? -10.455 7.108 -17.248 1.00 63.41 97 GLY A CA 1
ATOM 799 C C . GLY A 1 97 ? -8.979 7.485 -17.188 1.00 63.41 97 GLY A C 1
ATOM 800 O O . GLY A 1 97 ? -8.584 8.558 -17.624 1.00 63.41 97 GLY A O 1
ATOM 801 N N . LEU A 1 98 ? -8.170 6.624 -16.572 1.00 55.72 98 LEU A N 1
ATOM 802 C CA . LEU A 1 98 ? -6.757 6.858 -16.355 1.00 55.72 98 LEU A CA 1
ATOM 803 C C . LEU A 1 98 ? -5.914 5.898 -17.210 1.00 55.72 98 LEU A 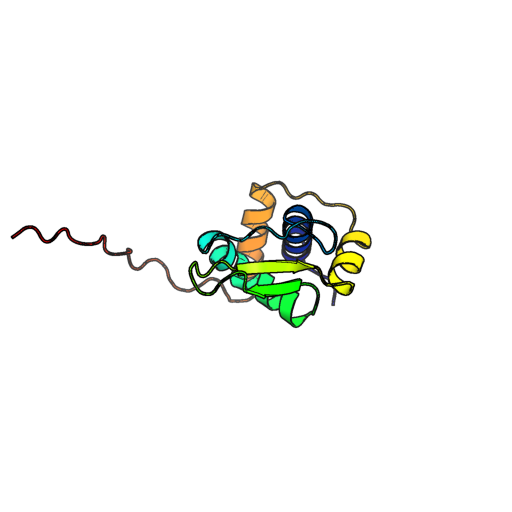C 1
ATOM 805 O O . LEU A 1 98 ? -4.713 5.824 -17.004 1.00 55.72 98 LEU A O 1
ATOM 809 N N . LYS A 1 99 ? -6.448 5.126 -18.165 1.00 51.41 99 LYS A N 1
ATOM 810 C CA . LYS A 1 99 ? -5.554 4.515 -19.169 1.0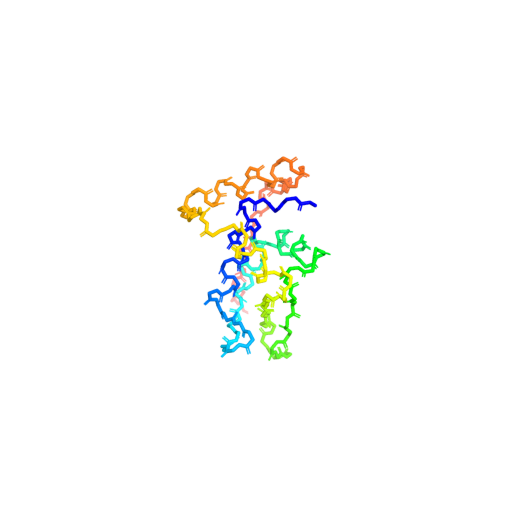0 51.41 99 LYS A CA 1
ATOM 811 C C . LYS A 1 99 ? -4.839 5.682 -19.847 1.00 51.41 99 LYS A C 1
ATOM 813 O O . LYS A 1 99 ? -5.490 6.511 -20.465 1.00 51.41 99 LYS A O 1
ATOM 818 N N . ASP A 1 100 ? -3.541 5.819 -19.585 1.00 48.09 100 ASP A N 1
ATOM 819 C CA . ASP A 1 100 ? -2.747 6.862 -20.210 1.00 48.09 100 ASP A CA 1
ATOM 820 C C . ASP A 1 100 ? -2.903 6.659 -21.720 1.00 48.09 100 ASP A C 1
ATOM 822 O O . ASP A 1 100 ? -2.508 5.616 -22.242 1.00 48.09 100 ASP A O 1
ATOM 826 N N . ASP A 1 101 ? -3.455 7.656 -22.412 1.00 47.84 101 ASP A N 1
ATOM 827 C CA . ASP A 1 101 ? -3.391 7.838 -23.870 1.00 47.84 101 ASP A CA 1
ATOM 828 C C . ASP A 1 101 ? -1.936 8.101 -24.326 1.00 47.84 101 ASP A C 1
ATOM 830 O O . ASP A 1 101 ? -1.646 8.916 -25.197 1.00 47.84 101 ASP A O 1
ATOM 834 N N . THR A 1 102 ? -0.971 7.403 -23.727 1.00 46.94 102 THR A N 1
ATOM 835 C CA . THR A 1 102 ? 0.387 7.262 -24.239 1.00 46.94 102 THR A CA 1
ATOM 836 C C . THR A 1 102 ? 0.578 5.821 -24.689 1.00 46.94 102 THR A C 1
ATOM 838 O O . THR A 1 102 ? 1.401 5.059 -24.184 1.00 46.94 102 THR A O 1
ATOM 841 N N . ALA A 1 103 ? -0.179 5.464 -25.732 1.00 47.00 103 ALA A N 1
ATOM 842 C CA . ALA A 1 103 ? 0.384 4.621 -26.774 1.00 47.00 103 ALA A CA 1
ATOM 843 C C . ALA A 1 103 ? 1.785 5.164 -27.112 1.00 47.00 103 ALA A C 1
ATOM 845 O O . ALA A 1 103 ? 1.982 6.376 -27.233 1.00 47.00 103 ALA A O 1
ATOM 846 N N . GLY A 1 104 ? 2.763 4.261 -27.137 1.00 42.44 104 GLY A N 1
ATOM 847 C CA . GLY A 1 104 ? 4.176 4.578 -27.013 1.00 42.44 104 GLY A CA 1
ATOM 848 C C . GLY A 1 104 ? 4.654 5.727 -27.895 1.00 42.44 104 GLY A C 1
ATOM 849 O O . GLY A 1 104 ? 4.501 5.714 -29.113 1.00 42.44 104 GLY A O 1
ATOM 850 N N . LYS A 1 105 ? 5.374 6.662 -27.280 1.00 41.75 105 LYS A N 1
ATOM 851 C CA . LYS A 1 105 ? 6.602 7.104 -27.930 1.00 41.75 105 LYS A CA 1
ATOM 852 C C . LYS A 1 105 ? 7.663 6.068 -27.558 1.00 41.75 105 LYS A C 1
ATOM 854 O O . LYS A 1 105 ? 7.774 5.767 -26.366 1.00 41.75 105 LYS A O 1
ATOM 859 N N . PRO A 1 106 ? 8.374 5.463 -28.524 1.00 42.06 106 PRO A N 1
ATOM 860 C CA . PRO A 1 106 ? 9.520 4.635 -28.189 1.00 42.06 106 PRO A CA 1
ATOM 861 C C . PRO A 1 106 ? 10.444 5.456 -27.288 1.00 42.06 106 PRO A C 1
ATOM 863 O O . PRO A 1 106 ? 10.682 6.637 -27.540 1.00 42.06 106 PRO A O 1
ATOM 866 N N . ILE A 1 107 ? 10.902 4.846 -26.199 1.00 42.16 107 ILE A N 1
ATOM 867 C CA . ILE A 1 107 ? 12.042 5.370 -25.456 1.00 42.16 107 ILE A CA 1
ATOM 868 C C . ILE A 1 107 ? 13.197 5.291 -26.455 1.00 42.16 107 ILE A C 1
ATOM 870 O O . ILE A 1 107 ? 13.627 4.189 -26.785 1.00 42.16 107 ILE A O 1
ATOM 874 N N . GLU A 1 108 ? 13.616 6.430 -27.008 1.00 42.44 108 GLU A N 1
ATOM 875 C CA . GLU A 1 108 ? 14.837 6.498 -27.807 1.00 42.44 108 GLU A CA 1
ATOM 876 C C . GLU A 1 108 ? 15.988 5.985 -26.932 1.00 42.44 108 GLU A C 1
ATOM 878 O O . GLU A 1 108 ? 16.212 6.473 -25.819 1.00 42.44 108 GLU A O 1
ATOM 883 N N . GLU A 1 109 ? 16.658 4.931 -27.399 1.00 44.16 109 GLU A N 1
ATOM 884 C CA . GLU A 1 109 ? 17.864 4.398 -26.772 1.00 44.16 109 GLU A CA 1
ATOM 885 C C . GLU A 1 109 ? 18.923 5.509 -26.662 1.00 44.16 109 GLU A C 1
ATOM 887 O O . GLU A 1 109 ? 19.004 6.369 -27.543 1.00 44.16 109 GLU A O 1
ATOM 892 N N . PRO A 1 110 ? 19.764 5.528 -25.612 1.00 45.38 110 PRO A N 1
ATOM 893 C CA . PRO A 1 110 ? 20.877 6.462 -25.559 1.00 45.38 110 PRO A CA 1
ATOM 894 C C . PRO A 1 110 ? 21.854 6.126 -26.690 1.00 45.38 110 PRO A C 1
ATOM 896 O O . PRO A 1 110 ? 22.592 5.143 -26.620 1.00 45.38 110 PRO A O 1
ATOM 899 N N . THR A 1 111 ? 21.857 6.949 -27.737 1.00 51.69 111 THR A N 1
ATOM 900 C CA . THR A 1 111 ? 22.838 6.897 -28.820 1.00 51.69 111 THR A CA 1
ATOM 901 C C . THR A 1 111 ? 24.242 6.944 -28.220 1.00 51.69 111 THR A C 1
ATOM 903 O O . THR A 1 111 ? 24.629 7.928 -27.585 1.00 51.69 111 THR A O 1
ATOM 906 N N . GLN A 1 112 ? 25.010 5.870 -28.407 1.00 45.56 112 GLN A N 1
ATOM 907 C CA . GLN A 1 112 ? 26.444 5.852 -28.138 1.00 45.56 112 GLN A CA 1
ATOM 908 C C . GLN A 1 112 ? 27.114 6.898 -29.037 1.00 45.56 112 GLN A C 1
ATOM 910 O O . GLN A 1 112 ? 27.220 6.705 -30.245 1.00 45.56 112 GLN A O 1
ATOM 915 N N . ILE A 1 113 ? 27.562 8.012 -28.458 1.00 44.31 113 ILE A N 1
ATOM 916 C CA . ILE A 1 113 ? 28.462 8.941 -29.142 1.00 44.31 113 ILE A CA 1
ATOM 917 C C . ILE A 1 113 ? 29.879 8.410 -28.915 1.00 44.31 113 ILE A C 1
ATOM 919 O O . ILE A 1 113 ? 30.456 8.605 -27.847 1.00 44.31 113 ILE A O 1
ATOM 923 N N . ILE A 1 114 ? 30.414 7.693 -29.905 1.00 40.75 114 ILE A N 1
ATOM 924 C CA . ILE A 1 114 ? 31.855 7.478 -30.056 1.00 40.75 114 ILE A CA 1
ATOM 925 C C . ILE A 1 114 ? 32.281 8.285 -31.280 1.00 40.75 114 ILE A C 1
ATOM 927 O O . ILE A 1 114 ? 31.849 7.999 -32.397 1.00 40.75 114 ILE A O 1
ATOM 931 N N . GLY A 1 115 ? 33.107 9.296 -31.032 1.00 33.25 115 GLY A N 1
ATOM 932 C CA . GLY A 1 115 ? 33.772 10.158 -32.002 1.00 33.25 115 GLY A CA 1
ATOM 933 C C . GLY A 1 115 ? 34.804 10.998 -31.276 1.00 33.25 115 GLY A C 1
ATOM 934 O O . GLY A 1 115 ? 34.399 11.660 -30.295 1.00 33.25 115 GLY A O 1
#

Secondary structure (DSSP, 8-state):
-PPPHHHHHHHHHHHHH--TTSPPPEEPHHHHHHHHHHHHHHHHTTSEEEEE--TTTT-EEEEE-HHHHHHHHHS------HHHHHHHHHHHHHHTT-S-S--PPP---------

InterPro domains:
  IPR036388 Winged helix-like DNA-binding domain superfamily [G3DSA:1.10.10.10] (3-99)
  IPR036390 Winged helix DNA-binding domain superfamily [SSF46785] (7-89)

Organism: NCBI:txid471514

Sequence (115 aa):
MKPSKVQLQLLWKVSARGNTSNPVRPWSQSELSRMSRSIAVCVREGWIERIETSKAHKEECLRLTTKGEKMIRRYPDRRLSFQEYSQLLEDTLER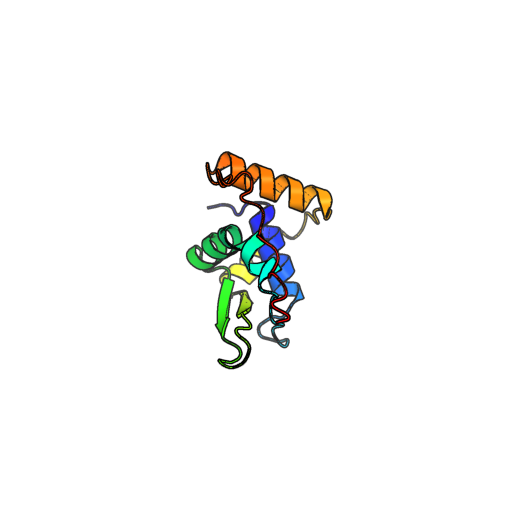LGLKDDTAGKPIEEPTQIIG

Foldseek 3Di:
DQDDPLLLVVLVVLVVQAEPVGDFDFDDPVVCVLCVVSVVVCVVVQQKDWDQPDPPPRTITIYGDPVVVVNCVVVVDDPDDPVRNSVSSVVVCVVVVNPPPPPDPPPPDPPDDDD